Protein AF-A0AAD9JL03-F1 (afdb_monomer_lite)

Foldseek 3Di:
DPPPPPVVLVVVLVVLLVLCVVLCVDPLLVVLLVVQLVCVQPFAAPVVSPVRHPPVSVVSCVVSQQKDWDQDPVGIGIHGSDPSSSVSSVVVVD

Organism: NCBI:txid53620

Radius of gyration: 14.29 Å; chains: 1; bounding box: 26×41×39 Å

pLDDT: mean 83.69, std 12.13, range [42.59, 95.0]

Secondary structure (DSSP, 8-state):
---SHHHHHHHHHHHHHHHHHHHTTSHHHHHHHHHHHHTTTS-EEHHHHHTTS-HHHHHHHHHTTSEEEEEETTEEEEEES-HHHHHHHHHHH-

Sequence (94 aa):
MNVSFKKTSKELMNKEREKLMDVCKSASARKAIDVVESSSGQGIPLLKLISICSEKDMAALLKFDIIRIRRTSRGMTVVFESKLTENVIRKLAE

Structure (mmCIF, N/CA/C/O backbone):
data_AF-A0AAD9JL03-F1
#
_entry.id   AF-A0AAD9JL03-F1
#
loop_
_atom_site.group_PDB
_atom_site.id
_atom_site.type_symbol
_atom_site.label_atom_id
_atom_site.label_alt_id
_atom_site.label_comp_id
_atom_site.label_asym_id
_atom_site.label_entity_id
_atom_site.label_seq_id
_atom_site.pdbx_PDB_ins_code
_atom_site.Cartn_x
_atom_site.Cartn_y
_atom_site.Cartn_z
_atom_site.occupancy
_atom_site.B_iso_or_equiv
_atom_site.auth_seq_id
_atom_site.auth_comp_id
_atom_site.auth_asym_id
_atom_site.auth_atom_id
_atom_site.pdbx_PDB_model_num
ATOM 1 N N . MET A 1 1 ? -15.396 30.587 19.034 1.00 42.59 1 MET A N 1
ATOM 2 C CA . MET A 1 1 ? -15.769 29.162 18.879 1.00 42.59 1 MET A CA 1
ATOM 3 C C . MET A 1 1 ? -14.601 28.425 18.231 1.00 42.59 1 MET A C 1
ATOM 5 O O . MET A 1 1 ? -14.420 28.572 17.037 1.00 42.59 1 MET A O 1
ATOM 9 N N . ASN A 1 2 ? -13.750 27.726 18.995 1.00 46.84 2 ASN A N 1
ATOM 10 C CA . ASN A 1 2 ? -12.458 27.225 18.481 1.00 46.84 2 ASN A CA 1
ATOM 11 C C . ASN A 1 2 ? -12.167 25.751 18.832 1.00 46.84 2 ASN A C 1
ATOM 13 O O . ASN A 1 2 ? -11.021 25.362 19.034 1.00 46.84 2 ASN A O 1
ATOM 17 N N . VAL A 1 3 ? -13.208 24.915 18.933 1.00 45.00 3 VAL A N 1
ATOM 18 C CA . VAL A 1 3 ? -13.077 23.540 19.467 1.00 45.00 3 VAL A CA 1
ATOM 19 C C . VAL A 1 3 ? -13.299 22.440 18.411 1.00 45.00 3 VAL A C 1
ATOM 21 O O . VAL A 1 3 ? -13.023 21.275 18.672 1.00 45.00 3 VAL A O 1
ATOM 24 N N . SER A 1 4 ? -13.719 22.758 17.182 1.00 50.12 4 SER A N 1
ATOM 25 C CA . SER A 1 4 ? -14.290 21.722 16.301 1.00 50.12 4 SER A CA 1
ATOM 26 C C . SER A 1 4 ? -13.353 21.061 15.279 1.00 50.12 4 SER A C 1
ATOM 28 O O . SER A 1 4 ? -13.783 20.112 14.637 1.00 50.12 4 SER A O 1
ATOM 30 N N . PHE A 1 5 ? -12.097 21.493 15.107 1.00 50.00 5 PHE A N 1
ATOM 31 C CA . PHE A 1 5 ? -11.214 20.923 14.064 1.00 50.00 5 PHE A CA 1
ATOM 32 C C . PHE A 1 5 ? -10.276 19.807 14.560 1.00 50.00 5 PHE A C 1
ATOM 34 O O . PHE A 1 5 ? -9.944 18.887 13.812 1.00 50.00 5 PHE A O 1
ATOM 41 N N . LYS A 1 6 ? -9.849 19.846 15.832 1.00 49.75 6 LYS A N 1
ATOM 42 C CA . LYS A 1 6 ? -8.896 18.857 16.377 1.00 49.75 6 LYS A CA 1
ATOM 43 C C . LYS A 1 6 ? -9.519 17.475 16.614 1.00 49.75 6 LYS A C 1
ATOM 45 O O . LYS A 1 6 ? -8.822 16.476 16.449 1.00 49.75 6 LYS A O 1
ATOM 50 N N . LYS A 1 7 ? -10.810 17.401 16.972 1.00 52.66 7 LYS A N 1
ATOM 51 C CA . LYS A 1 7 ? -11.526 16.120 17.146 1.00 52.66 7 LYS A CA 1
ATOM 52 C C . LYS A 1 7 ? -11.642 15.359 15.824 1.00 52.66 7 LYS A C 1
ATOM 54 O O . LYS A 1 7 ? -11.271 14.192 15.764 1.00 52.66 7 LYS A O 1
ATOM 59 N N . THR A 1 8 ? -12.007 16.055 14.751 1.00 66.75 8 THR A N 1
ATOM 60 C CA . THR A 1 8 ? -12.211 15.473 13.418 1.00 66.75 8 THR A CA 1
ATOM 61 C C . THR A 1 8 ? -10.927 14.887 12.839 1.00 66.75 8 THR A C 1
ATOM 63 O O . THR A 1 8 ? -10.937 13.783 12.307 1.00 66.75 8 THR A O 1
ATOM 66 N N . SER A 1 9 ? -9.789 15.578 12.985 1.00 65.81 9 SER A N 1
ATOM 67 C CA . SER A 1 9 ? -8.506 15.070 12.474 1.00 65.81 9 SER A CA 1
ATOM 68 C C . SER A 1 9 ? -8.056 13.789 13.187 1.00 65.81 9 SER A C 1
ATOM 70 O O . SER A 1 9 ? -7.591 12.851 12.539 1.00 65.81 9 SER A O 1
ATOM 72 N N . LYS A 1 10 ? -8.233 13.717 14.513 1.00 75.38 10 LYS A N 1
ATOM 73 C CA . LYS A 1 10 ? -7.868 12.536 15.306 1.00 75.38 10 LYS A CA 1
ATOM 74 C C . LYS A 1 10 ? -8.781 11.344 15.002 1.00 75.38 10 LYS A C 1
ATOM 76 O O . LYS A 1 10 ? -8.299 10.223 14.884 1.00 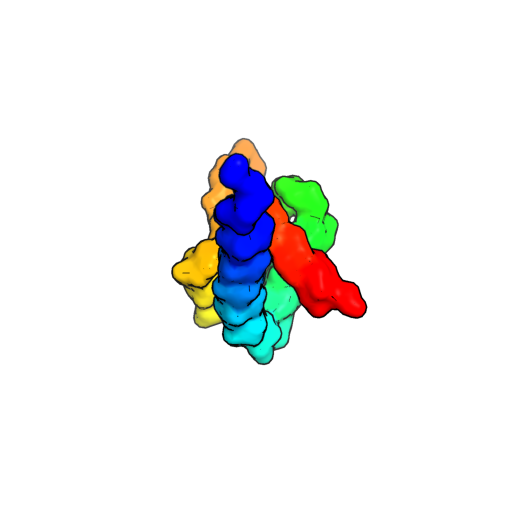75.38 10 LYS A O 1
ATOM 81 N N . GLU A 1 11 ? -10.076 11.587 14.825 1.00 79.12 11 GLU A N 1
ATOM 82 C CA . GLU A 1 11 ? -11.046 10.556 14.438 1.00 79.12 11 GLU A CA 1
ATOM 83 C C . GLU A 1 11 ? -10.765 9.989 13.040 1.00 79.12 11 GLU A C 1
ATOM 85 O O . GLU A 1 11 ? -10.813 8.775 12.853 1.00 79.12 11 GLU A O 1
ATOM 90 N N . LEU A 1 12 ? -10.404 10.843 12.075 1.00 76.06 12 LEU A N 1
ATOM 91 C CA . LEU A 1 12 ? -9.999 10.408 10.734 1.00 76.06 12 LEU A CA 1
ATOM 92 C C . LEU A 1 12 ? -8.727 9.551 10.771 1.00 76.06 12 LEU A C 1
ATOM 94 O O . LEU A 1 12 ? -8.682 8.508 10.124 1.00 76.06 12 LEU A O 1
ATOM 98 N N . MET A 1 13 ? -7.723 9.936 11.569 1.00 78.44 13 MET A N 1
ATOM 99 C CA . MET A 1 13 ? -6.517 9.117 11.758 1.00 78.44 13 MET A CA 1
ATOM 100 C C . MET A 1 13 ? -6.828 7.766 12.408 1.00 78.44 13 MET A C 1
ATOM 102 O O . MET A 1 13 ? -6.265 6.760 11.990 1.00 78.44 13 MET A O 1
ATOM 106 N N . ASN A 1 14 ? -7.717 7.720 13.405 1.00 81.81 14 ASN A N 1
ATOM 107 C CA . ASN A 1 14 ? -8.086 6.469 14.071 1.00 81.81 14 ASN A CA 1
ATOM 108 C C . ASN A 1 14 ? -8.819 5.510 13.125 1.00 81.81 14 ASN A C 1
ATOM 110 O O . ASN A 1 14 ? -8.469 4.335 13.076 1.00 81.81 14 ASN A O 1
ATOM 114 N N . LYS A 1 15 ? -9.773 6.008 12.328 1.00 80.56 15 LYS A N 1
ATOM 115 C CA . LYS A 1 15 ? -10.465 5.187 11.321 1.00 80.56 15 LYS A CA 1
ATOM 116 C C . LYS A 1 15 ? -9.502 4.630 10.277 1.00 80.56 15 LYS A C 1
ATOM 118 O O . LYS A 1 15 ? -9.585 3.459 9.923 1.00 80.56 15 LYS A O 1
ATOM 123 N N . GLU A 1 16 ? -8.582 5.458 9.791 1.00 79.88 16 GLU A N 1
ATOM 124 C CA . GLU A 1 16 ? -7.577 5.019 8.820 1.00 79.88 16 GLU A CA 1
ATOM 125 C C . GLU A 1 16 ? -6.616 3.989 9.431 1.00 79.88 16 GLU A C 1
ATOM 127 O O . GLU A 1 16 ? -6.274 2.991 8.800 1.00 79.88 16 GLU A O 1
ATOM 132 N N . ARG A 1 17 ? -6.247 4.180 10.703 1.00 81.81 17 ARG A N 1
ATOM 133 C CA . ARG A 1 17 ? -5.436 3.231 11.467 1.00 81.81 17 ARG A CA 1
ATOM 134 C C . ARG A 1 17 ? -6.126 1.880 11.619 1.00 81.81 17 ARG A C 1
ATOM 136 O O . ARG A 1 17 ? -5.472 0.865 11.429 1.00 81.81 17 ARG A O 1
ATOM 143 N N . GLU A 1 18 ? -7.414 1.844 11.948 1.00 82.62 18 GLU A N 1
ATOM 144 C CA . GLU A 1 18 ? -8.165 0.588 12.089 1.00 82.62 18 GLU A CA 1
ATOM 145 C C . GLU A 1 18 ? -8.196 -0.212 10.782 1.00 82.62 18 GLU A C 1
ATOM 147 O O . GLU A 1 18 ? -7.918 -1.412 10.798 1.00 82.62 18 GLU A O 1
ATOM 152 N N . LYS A 1 19 ? -8.428 0.451 9.640 1.00 79.94 19 LYS A N 1
ATOM 153 C CA . LYS A 1 19 ? -8.342 -0.193 8.316 1.00 79.94 19 LYS A CA 1
ATOM 154 C C . LYS A 1 19 ? -6.950 -0.769 8.059 1.00 79.94 19 LYS A C 1
ATOM 156 O O . LYS A 1 19 ? -6.814 -1.918 7.645 1.00 79.94 19 LYS A O 1
ATOM 161 N N . LEU A 1 20 ? -5.912 0.030 8.317 1.00 81.06 20 LEU A N 1
ATOM 162 C CA . LEU A 1 20 ? -4.523 -0.373 8.109 1.00 81.06 20 LEU A CA 1
ATOM 163 C C . LEU A 1 20 ? -4.131 -1.540 9.011 1.00 81.06 20 LEU A C 1
ATOM 165 O O . LEU A 1 20 ? -3.437 -2.439 8.551 1.00 81.06 20 LEU A O 1
ATOM 169 N N . MET A 1 21 ? -4.596 -1.563 10.260 1.00 80.69 21 MET A N 1
ATOM 170 C CA . MET A 1 21 ? -4.334 -2.657 11.196 1.00 80.69 21 MET A CA 1
ATOM 171 C C . MET A 1 21 ? -4.910 -3.980 10.699 1.00 80.69 21 MET A C 1
ATOM 173 O O . MET A 1 21 ? -4.266 -5.010 10.865 1.00 80.69 21 MET A O 1
ATOM 177 N N . ASP A 1 22 ? -6.094 -3.970 10.085 1.00 79.88 22 ASP A N 1
ATOM 178 C CA . ASP A 1 22 ? -6.709 -5.195 9.575 1.00 79.88 22 ASP A CA 1
ATOM 179 C C . ASP A 1 22 ? -5.973 -5.732 8.338 1.00 79.88 22 ASP A C 1
ATOM 181 O O . ASP A 1 22 ? -5.672 -6.922 8.261 1.00 79.88 22 ASP A O 1
ATOM 185 N N . VAL A 1 23 ? -5.575 -4.842 7.423 1.00 77.44 23 VAL A N 1
ATOM 186 C CA . VAL A 1 23 ? -4.825 -5.213 6.212 1.00 77.44 23 VAL A CA 1
ATOM 187 C C . VAL A 1 23 ? -3.372 -5.604 6.524 1.00 77.44 23 VAL A C 1
ATOM 189 O O . VAL A 1 23 ? -2.850 -6.553 5.942 1.00 77.44 23 VAL 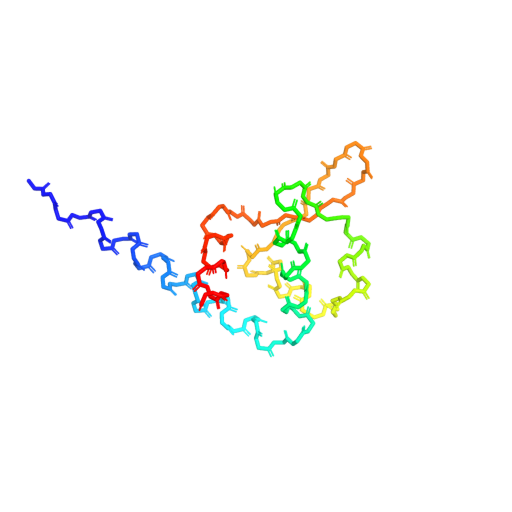A O 1
ATOM 192 N N . CYS A 1 24 ? -2.722 -4.948 7.491 1.00 78.56 24 CYS A N 1
ATOM 193 C CA . CYS A 1 24 ? -1.343 -5.253 7.899 1.00 78.56 24 CYS A CA 1
ATOM 194 C C . CYS A 1 24 ? -1.186 -6.585 8.651 1.00 78.56 24 CYS A C 1
ATOM 196 O O . CYS A 1 24 ? -0.052 -6.996 8.888 1.00 78.56 24 CYS A O 1
ATOM 198 N N . LYS A 1 25 ? -2.274 -7.285 9.014 1.00 82.12 25 LYS A N 1
ATOM 199 C CA . LYS A 1 25 ? -2.186 -8.642 9.597 1.00 82.12 25 LYS A CA 1
ATOM 200 C C . LYS A 1 25 ? -1.521 -9.637 8.645 1.00 82.12 25 LYS A C 1
ATOM 202 O O . LYS A 1 25 ? -0.938 -10.622 9.091 1.00 82.12 25 LYS A O 1
ATOM 207 N N . SER A 1 26 ? -1.616 -9.390 7.341 1.00 86.19 26 SER A N 1
ATOM 208 C CA . SER A 1 26 ? -0.965 -10.203 6.322 1.00 86.19 26 SER A CA 1
ATOM 209 C C . SER A 1 26 ? 0.493 -9.781 6.128 1.00 86.19 26 SER A C 1
ATOM 211 O O . SER A 1 26 ? 0.792 -8.625 5.821 1.00 86.19 26 SER A O 1
ATOM 213 N N . ALA A 1 27 ? 1.418 -10.738 6.251 1.00 86.25 27 ALA A N 1
ATOM 214 C CA . ALA A 1 27 ? 2.850 -10.492 6.071 1.00 86.25 27 ALA A CA 1
ATOM 215 C C . ALA A 1 27 ? 3.195 -10.010 4.649 1.00 86.25 27 ALA A C 1
ATOM 217 O O . ALA A 1 27 ? 4.101 -9.195 4.474 1.00 86.25 27 ALA A O 1
ATOM 218 N N . SER A 1 28 ? 2.477 -10.482 3.627 1.00 88.50 28 SER A N 1
ATOM 219 C CA . SER A 1 28 ? 2.633 -10.026 2.239 1.00 88.50 28 SER A CA 1
ATOM 220 C C . SER A 1 28 ? 2.094 -8.613 2.035 1.00 88.50 28 SER A C 1
ATOM 222 O O . SER A 1 28 ? 2.758 -7.806 1.384 1.00 88.50 28 SER A O 1
ATOM 224 N N . ALA A 1 29 ? 0.950 -8.276 2.640 1.00 88.12 29 ALA A N 1
ATOM 225 C CA . ALA A 1 29 ? 0.423 -6.911 2.606 1.00 88.12 29 ALA A CA 1
ATOM 226 C C . ALA A 1 29 ? 1.382 -5.925 3.289 1.00 88.12 29 ALA A C 1
ATOM 228 O O . ALA A 1 29 ? 1.647 -4.847 2.756 1.00 88.12 29 ALA A O 1
ATOM 229 N N . ARG A 1 30 ? 1.963 -6.318 4.432 1.00 89.00 30 ARG A N 1
ATOM 230 C CA . ARG A 1 30 ? 2.946 -5.492 5.138 1.00 89.00 30 ARG A CA 1
ATOM 231 C C . ARG A 1 30 ? 4.200 -5.253 4.300 1.00 89.00 30 ARG A C 1
ATOM 233 O O . ARG A 1 30 ? 4.586 -4.104 4.120 1.00 89.00 30 ARG A O 1
ATOM 240 N N . LYS A 1 31 ? 4.763 -6.303 3.692 1.00 90.12 31 LYS A N 1
ATOM 241 C CA . LYS A 1 31 ? 5.905 -6.172 2.769 1.00 90.12 31 LYS A CA 1
ATOM 242 C C . LYS A 1 31 ? 5.605 -5.233 1.602 1.00 90.12 31 LYS A C 1
ATOM 244 O O . LYS A 1 31 ? 6.460 -4.437 1.222 1.00 90.12 31 LYS A O 1
ATOM 249 N N . ALA A 1 32 ? 4.406 -5.318 1.026 1.00 90.62 32 ALA A N 1
ATOM 250 C CA . ALA A 1 32 ? 3.992 -4.418 -0.044 1.00 90.62 32 ALA A CA 1
ATOM 251 C C . ALA A 1 32 ? 3.964 -2.956 0.432 1.00 90.62 32 ALA A C 1
ATOM 253 O O . ALA A 1 32 ? 4.494 -2.083 -0.255 1.00 90.62 32 ALA A O 1
ATOM 254 N N . ILE A 1 33 ? 3.412 -2.701 1.621 1.00 90.25 33 ILE A N 1
ATOM 255 C CA . ILE A 1 33 ? 3.391 -1.373 2.241 1.00 90.25 33 ILE A CA 1
ATOM 256 C C . ILE A 1 33 ? 4.811 -0.848 2.483 1.00 90.25 33 ILE A C 1
ATOM 258 O O . ILE A 1 33 ? 5.106 0.262 2.049 1.00 90.25 33 ILE A O 1
ATOM 262 N N . ASP A 1 34 ? 5.697 -1.645 3.083 1.00 89.94 34 ASP A N 1
ATOM 263 C CA . ASP A 1 34 ? 7.074 -1.232 3.394 1.00 89.94 34 ASP A CA 1
ATOM 264 C C . ASP A 1 34 ? 7.855 -0.867 2.113 1.00 89.94 34 ASP A C 1
ATOM 266 O O . ASP A 1 34 ? 8.626 0.098 2.068 1.00 89.94 34 ASP A O 1
ATOM 270 N N . VAL A 1 35 ? 7.628 -1.609 1.023 1.00 91.00 35 VAL A N 1
ATOM 271 C CA . VAL A 1 35 ? 8.244 -1.324 -0.282 1.00 91.00 35 VAL A CA 1
ATOM 272 C C . VAL A 1 35 ? 7.697 -0.034 -0.894 1.00 91.00 35 VAL A C 1
ATOM 274 O O . VAL A 1 35 ? 8.469 0.740 -1.466 1.00 91.00 35 VAL A O 1
ATOM 277 N N . VAL A 1 36 ? 6.393 0.229 -0.773 1.00 90.31 36 VAL A N 1
ATOM 278 C CA . VAL A 1 36 ? 5.792 1.494 -1.228 1.00 90.31 36 VAL A CA 1
ATOM 279 C C . VAL A 1 36 ? 6.289 2.667 -0.381 1.00 90.31 36 VAL A C 1
ATOM 281 O O . VAL A 1 36 ? 6.651 3.699 -0.945 1.00 90.31 36 VAL A O 1
ATOM 284 N N . GLU A 1 37 ? 6.396 2.506 0.936 1.00 89.56 37 GLU A N 1
ATOM 285 C CA . GLU A 1 37 ? 6.923 3.517 1.860 1.00 89.56 37 GLU A CA 1
ATOM 286 C C . GLU A 1 37 ? 8.375 3.889 1.540 1.00 89.56 37 GLU A C 1
ATOM 288 O O . GLU A 1 37 ? 8.703 5.069 1.392 1.00 89.56 37 GLU A O 1
ATOM 293 N N . SER A 1 38 ? 9.219 2.884 1.294 1.00 87.31 38 SER A N 1
ATOM 294 C CA . SER A 1 38 ? 10.626 3.072 0.915 1.00 87.31 38 SER A CA 1
ATOM 295 C C . SER A 1 38 ? 10.806 3.866 -0.388 1.00 87.31 38 SER A C 1
ATOM 297 O O . SER A 1 38 ? 11.871 4.431 -0.635 1.00 87.31 38 SER A O 1
ATOM 299 N N . SER A 1 39 ? 9.772 3.950 -1.234 1.00 83.50 39 SER A N 1
ATOM 300 C CA . SER A 1 39 ? 9.825 4.682 -2.508 1.00 83.50 39 SER A CA 1
ATO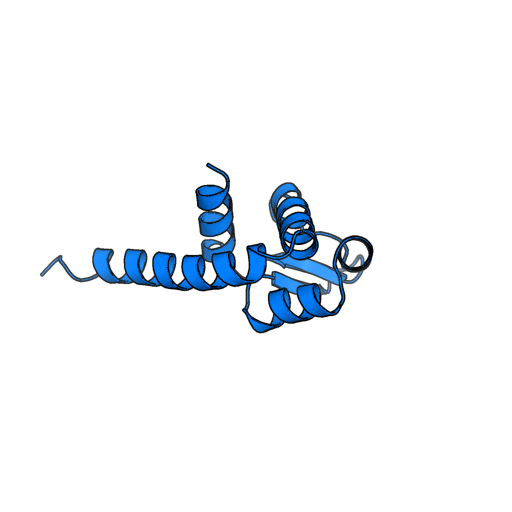M 301 C C . SER A 1 39 ? 9.692 6.203 -2.381 1.00 83.50 39 SER A C 1
ATOM 303 O O . SER A 1 39 ? 9.723 6.897 -3.398 1.00 83.50 39 SER A O 1
ATOM 305 N N . SER A 1 40 ? 9.541 6.743 -1.163 1.00 74.88 40 SER A N 1
ATOM 306 C CA . SER A 1 40 ? 9.485 8.193 -0.895 1.00 74.88 40 SER A CA 1
ATOM 307 C C . SER A 1 40 ? 8.487 8.955 -1.788 1.00 74.88 40 SER A C 1
ATOM 309 O O . SER A 1 40 ? 8.744 10.077 -2.222 1.00 74.88 40 SER A O 1
ATOM 311 N N . GLY A 1 41 ? 7.356 8.328 -2.126 1.00 74.00 41 GLY A N 1
ATOM 312 C CA . GLY A 1 41 ? 6.308 8.927 -2.960 1.00 74.00 41 GLY A CA 1
ATOM 313 C C . GLY A 1 41 ? 6.580 8.938 -4.472 1.00 74.00 41 GLY A C 1
ATOM 314 O O . GLY A 1 41 ? 5.705 9.357 -5.230 1.00 74.00 41 GLY A O 1
ATOM 315 N N . GLN A 1 42 ? 7.732 8.439 -4.938 1.00 79.94 42 GLN A N 1
ATOM 316 C CA . GLN A 1 42 ? 8.011 8.268 -6.375 1.00 79.94 42 GLN A CA 1
ATOM 317 C C . GLN A 1 42 ? 7.161 7.152 -7.003 1.00 79.94 42 GLN A C 1
ATOM 319 O O . GLN A 1 42 ? 6.918 7.145 -8.212 1.00 79.94 42 GLN A O 1
ATOM 324 N N . GLY A 1 43 ? 6.663 6.243 -6.164 1.00 84.56 43 GLY A N 1
ATOM 325 C CA . GLY A 1 43 ? 5.858 5.102 -6.559 1.00 84.56 43 GLY A CA 1
ATOM 326 C C . GLY A 1 43 ? 6.695 3.912 -7.011 1.00 84.56 43 GLY A C 1
ATOM 327 O O . GLY A 1 43 ? 7.815 4.038 -7.501 1.00 84.56 43 GLY A O 1
ATOM 328 N N . ILE A 1 44 ? 6.130 2.723 -6.835 1.00 92.62 44 ILE A N 1
ATOM 329 C CA . ILE A 1 44 ? 6.771 1.441 -7.141 1.00 92.62 44 ILE A CA 1
ATOM 330 C C . ILE A 1 44 ? 6.159 0.858 -8.416 1.00 92.62 44 ILE A C 1
ATOM 332 O O . ILE A 1 44 ? 4.939 0.895 -8.554 1.00 92.62 44 ILE A O 1
ATOM 336 N N . PRO A 1 45 ? 6.936 0.284 -9.352 1.00 93.88 45 PRO A N 1
ATOM 337 C CA . PRO A 1 45 ? 6.364 -0.413 -10.502 1.00 93.88 45 PRO A CA 1
ATOM 338 C C . PRO A 1 45 ? 5.361 -1.492 -10.075 1.00 93.88 45 PRO A C 1
ATOM 340 O O . PRO A 1 45 ? 5.674 -2.322 -9.223 1.00 93.88 45 PRO A O 1
ATOM 343 N N . LEU A 1 46 ? 4.181 -1.520 -10.701 1.00 92.88 46 LEU A N 1
ATOM 344 C CA . LEU A 1 46 ? 3.110 -2.464 -10.359 1.00 92.88 46 LEU A CA 1
ATOM 345 C C . LEU A 1 46 ? 3.594 -3.922 -10.376 1.00 92.88 46 LEU A C 1
ATOM 347 O O . LEU A 1 46 ? 3.319 -4.673 -9.446 1.00 92.88 46 LEU A O 1
ATOM 351 N N . LEU A 1 47 ? 4.385 -4.295 -11.386 1.00 91.88 47 LEU A N 1
ATOM 352 C CA . LEU A 1 47 ? 4.957 -5.641 -11.511 1.00 91.88 47 LEU A CA 1
ATOM 353 C C . LEU A 1 47 ? 5.838 -6.024 -10.315 1.00 91.88 47 LEU A C 1
ATOM 355 O O . LEU A 1 47 ? 5.780 -7.157 -9.844 1.00 91.88 47 LEU A O 1
ATOM 359 N N . LYS A 1 48 ? 6.615 -5.071 -9.784 1.00 91.00 48 LYS A N 1
ATOM 360 C CA . LYS A 1 48 ? 7.447 -5.303 -8.599 1.00 91.00 48 LYS A CA 1
ATOM 361 C C . LYS A 1 48 ? 6.574 -5.578 -7.378 1.00 91.00 48 LYS A C 1
ATOM 363 O O . LYS A 1 48 ? 6.883 -6.481 -6.610 1.00 91.00 48 LYS A O 1
ATOM 368 N N . LEU A 1 49 ? 5.472 -4.846 -7.222 1.00 90.50 49 LEU A N 1
ATOM 369 C CA . LEU A 1 49 ? 4.575 -5.028 -6.084 1.00 90.50 49 LEU A CA 1
ATOM 370 C C . LEU A 1 49 ? 3.796 -6.352 -6.153 1.00 90.50 49 LEU A C 1
ATOM 372 O O . LEU A 1 49 ? 3.703 -7.049 -5.149 1.00 90.50 49 LEU A O 1
ATOM 376 N N . ILE A 1 50 ? 3.311 -6.739 -7.337 1.00 90.62 50 ILE A N 1
ATOM 377 C CA . ILE A 1 50 ? 2.623 -8.026 -7.554 1.00 90.62 50 ILE A CA 1
ATOM 378 C C . ILE A 1 50 ? 3.561 -9.211 -7.275 1.00 90.62 50 ILE A C 1
ATOM 380 O O . ILE A 1 50 ? 3.120 -10.234 -6.771 1.00 90.62 50 ILE A O 1
ATOM 384 N N . SER A 1 51 ? 4.867 -9.078 -7.537 1.00 91.56 51 SER A N 1
ATOM 385 C CA . SER A 1 51 ? 5.827 -10.165 -7.282 1.00 91.56 51 SER A CA 1
ATOM 386 C C . SER A 1 51 ? 6.051 -10.491 -5.796 1.00 91.56 51 SER A C 1
ATOM 388 O O . SER A 1 51 ? 6.543 -11.570 -5.47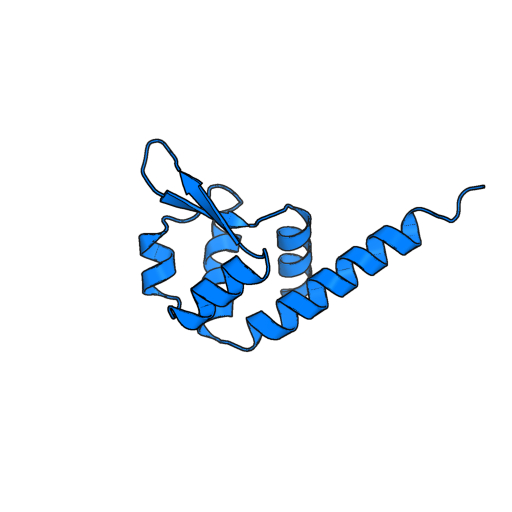7 1.00 91.56 51 SER A O 1
ATOM 390 N N . ILE A 1 52 ? 5.698 -9.576 -4.886 1.00 89.62 52 ILE A N 1
ATOM 391 C CA . ILE A 1 52 ? 5.929 -9.714 -3.436 1.00 89.62 52 ILE A CA 1
ATOM 392 C C . ILE A 1 52 ? 4.637 -9.745 -2.607 1.00 89.62 52 ILE A C 1
ATOM 394 O O . ILE A 1 52 ? 4.691 -9.962 -1.396 1.00 89.62 52 ILE A O 1
ATOM 398 N N . CYS A 1 53 ? 3.491 -9.505 -3.244 1.00 91.31 53 CYS A N 1
ATOM 399 C CA . CYS A 1 53 ? 2.183 -9.394 -2.615 1.00 91.31 53 CYS A CA 1
ATOM 400 C C . CYS A 1 53 ? 1.238 -10.433 -3.218 1.00 91.31 53 CYS A C 1
ATOM 402 O O . CYS A 1 53 ? 1.204 -10.601 -4.435 1.00 91.31 53 CYS A O 1
ATOM 404 N N . SER A 1 54 ? 0.454 -11.124 -2.388 1.00 91.69 54 SER A N 1
ATOM 405 C CA . SER A 1 54 ? -0.554 -12.044 -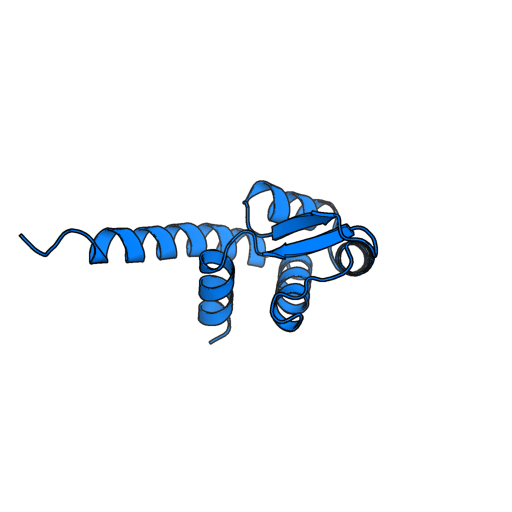2.914 1.00 91.69 54 SER A CA 1
ATOM 406 C C . SER A 1 54 ? -1.668 -11.266 -3.624 1.00 91.69 54 SER A C 1
ATOM 408 O O . SER A 1 54 ? -1.952 -10.118 -3.281 1.00 91.69 54 SER A O 1
ATOM 410 N N . GLU A 1 55 ? -2.347 -11.892 -4.586 1.00 90.88 55 GLU A N 1
ATOM 411 C CA . GLU A 1 55 ? -3.476 -11.263 -5.287 1.00 90.88 55 GLU A CA 1
ATOM 412 C C . GLU A 1 55 ? -4.580 -10.814 -4.313 1.00 90.88 55 GLU A C 1
ATOM 414 O O . GLU A 1 55 ? -5.120 -9.716 -4.445 1.00 90.88 55 GLU A O 1
ATOM 419 N N . LYS A 1 56 ? -4.859 -11.624 -3.281 1.00 90.88 56 LYS A N 1
ATOM 420 C CA . LYS A 1 56 ? -5.846 -11.307 -2.237 1.00 90.88 56 LYS A CA 1
ATOM 421 C C . LYS A 1 56 ? -5.456 -10.064 -1.438 1.00 90.88 56 LYS A C 1
ATOM 423 O O . LYS A 1 56 ? -6.301 -9.205 -1.200 1.00 90.88 56 LYS A O 1
ATOM 428 N N . ASP A 1 57 ? -4.189 -9.957 -1.049 1.00 91.25 57 ASP A N 1
ATOM 429 C CA . ASP A 1 57 ? -3.688 -8.805 -0.294 1.00 91.25 57 ASP A CA 1
ATOM 430 C C . ASP A 1 57 ? -3.634 -7.548 -1.159 1.00 91.25 57 ASP A C 1
ATOM 432 O O . ASP A 1 57 ? -4.017 -6.471 -0.712 1.00 91.25 57 ASP A O 1
ATOM 436 N N . MET A 1 58 ? -3.217 -7.682 -2.418 1.00 91.12 58 MET A N 1
ATOM 437 C CA . MET A 1 58 ? -3.212 -6.584 -3.378 1.00 91.12 58 MET A CA 1
ATOM 438 C C . MET A 1 58 ? -4.629 -6.046 -3.604 1.00 91.12 58 MET A C 1
ATOM 440 O O . MET A 1 58 ? -4.848 -4.834 -3.581 1.00 91.12 58 MET A O 1
ATOM 444 N N . ALA A 1 59 ? -5.610 -6.940 -3.754 1.00 91.25 59 ALA A N 1
ATOM 445 C CA . ALA A 1 59 ? -7.014 -6.569 -3.857 1.00 91.25 59 ALA A CA 1
ATOM 446 C C . ALA A 1 59 ? -7.520 -5.880 -2.581 1.00 91.25 59 ALA A C 1
ATOM 448 O O . ALA A 1 59 ? -8.248 -4.896 -2.679 1.00 91.25 59 ALA A O 1
ATOM 449 N N . ALA A 1 60 ? -7.118 -6.343 -1.392 1.00 91.12 60 ALA A N 1
ATOM 450 C CA . ALA A 1 60 ? -7.463 -5.688 -0.132 1.00 91.12 60 ALA A CA 1
ATOM 451 C C . ALA A 1 60 ? -6.864 -4.274 -0.043 1.00 91.12 60 ALA A C 1
ATOM 453 O O . ALA A 1 60 ? -7.584 -3.326 0.260 1.00 91.12 60 ALA A O 1
ATOM 454 N N . LEU A 1 61 ? -5.581 -4.111 -0.374 1.00 91.62 61 LEU A N 1
ATOM 455 C CA . LEU A 1 61 ? -4.896 -2.815 -0.363 1.00 91.62 61 LEU A CA 1
ATOM 456 C C . LEU A 1 61 ? -5.567 -1.791 -1.293 1.00 91.62 61 LEU A C 1
ATOM 458 O O . LEU A 1 61 ? -5.665 -0.618 -0.936 1.00 91.62 61 LEU A O 1
ATOM 462 N N . LEU A 1 62 ? -6.052 -2.233 -2.458 1.00 91.81 62 LEU A N 1
ATOM 463 C CA . LEU A 1 62 ? -6.820 -1.395 -3.385 1.00 91.81 62 LEU A CA 1
ATOM 464 C C . LEU A 1 62 ? -8.238 -1.121 -2.870 1.00 91.81 62 LEU A C 1
ATOM 466 O O . LEU A 1 62 ? -8.693 0.014 -2.893 1.00 91.81 62 LEU A O 1
ATOM 470 N N . LYS A 1 63 ? -8.939 -2.152 -2.385 1.00 90.69 63 LYS A N 1
ATOM 471 C CA . LYS A 1 63 ? -10.328 -2.055 -1.911 1.00 90.69 63 LYS A CA 1
ATOM 472 C C . LYS A 1 63 ? -10.481 -1.143 -0.693 1.00 90.69 63 LYS A C 1
ATOM 474 O O . LYS A 1 63 ? -11.528 -0.527 -0.530 1.00 90.69 63 LYS A O 1
ATOM 479 N N . PHE A 1 64 ? -9.478 -1.107 0.180 1.00 89.25 64 PHE A N 1
ATOM 480 C CA . PHE A 1 64 ? -9.484 -0.282 1.389 1.00 89.25 64 PHE A CA 1
ATOM 481 C C . PHE A 1 64 ? -8.847 1.098 1.190 1.00 89.25 64 PHE A C 1
ATOM 483 O O . PHE A 1 64 ? -8.597 1.781 2.182 1.00 89.25 64 PHE A O 1
ATOM 490 N N . ASP A 1 65 ? -8.603 1.507 -0.060 1.00 90.12 65 ASP A N 1
ATOM 491 C CA . ASP A 1 65 ? -8.029 2.809 -0.414 1.00 90.12 65 ASP A CA 1
ATOM 492 C C . ASP A 1 65 ? -6.671 3.076 0.262 1.00 90.12 65 ASP A C 1
ATOM 494 O O . ASP A 1 65 ? -6.350 4.200 0.639 1.00 90.12 65 ASP A O 1
ATOM 498 N N . ILE A 1 66 ? -5.849 2.035 0.443 1.00 90.81 66 ILE A N 1
ATOM 499 C CA . ILE A 1 66 ? -4.510 2.185 1.034 1.00 90.81 66 ILE A CA 1
ATOM 500 C C . ILE A 1 66 ? -3.515 2.605 -0.049 1.00 90.81 66 ILE A C 1
ATOM 502 O O . ILE A 1 66 ? -2.710 3.526 0.126 1.00 90.81 66 ILE A O 1
ATOM 506 N N . ILE A 1 67 ? -3.581 1.923 -1.190 1.00 92.88 67 ILE A N 1
ATOM 507 C CA . ILE A 1 67 ? -2.754 2.188 -2.363 1.00 92.88 67 ILE A CA 1
ATOM 508 C C . ILE A 1 67 ? -3.635 2.467 -3.571 1.00 92.88 67 ILE A C 1
ATOM 510 O O . ILE A 1 67 ? -4.765 1.996 -3.662 1.00 92.88 67 ILE A O 1
ATOM 514 N N . ARG A 1 68 ? -3.051 3.128 -4.565 1.00 93.88 68 ARG A N 1
ATOM 515 C CA . ARG A 1 68 ? -3.625 3.245 -5.904 1.00 93.88 68 ARG A CA 1
ATOM 516 C C . ARG A 1 68 ? -2.596 3.030 -6.985 1.00 93.88 68 ARG A C 1
ATOM 518 O O . ARG A 1 68 ? -1.400 3.266 -6.802 1.00 93.88 68 ARG A O 1
ATOM 525 N N . ILE A 1 69 ? -3.105 2.665 -8.152 1.00 94.62 69 ILE A N 1
ATOM 526 C CA . ILE A 1 69 ? -2.324 2.499 -9.369 1.00 94.62 69 ILE A CA 1
ATOM 527 C C . ILE A 1 69 ? -2.420 3.789 -10.185 1.00 94.62 69 ILE A C 1
ATOM 529 O O . ILE A 1 69 ? -3.505 4.309 -10.438 1.00 94.62 69 ILE A O 1
ATOM 533 N N . ARG A 1 70 ? -1.274 4.310 -10.615 1.00 92.94 70 ARG A N 1
ATOM 534 C CA . ARG A 1 70 ? -1.154 5.458 -11.512 1.00 92.94 70 ARG A CA 1
ATOM 535 C C . ARG A 1 70 ? -0.471 5.036 -12.801 1.00 92.94 70 ARG A C 1
ATOM 537 O O . ARG A 1 70 ? 0.498 4.280 -12.795 1.00 92.94 70 ARG A O 1
ATOM 544 N N . ARG A 1 71 ? -0.954 5.564 -13.923 1.00 93.94 71 ARG A N 1
ATOM 545 C CA . ARG A 1 71 ? -0.264 5.437 -15.207 1.00 93.94 71 ARG A CA 1
ATOM 546 C C . ARG A 1 71 ? 0.764 6.557 -15.335 1.00 93.94 71 ARG A C 1
ATOM 548 O O . ARG A 1 71 ? 0.453 7.722 -15.119 1.00 93.94 71 ARG A O 1
ATOM 555 N N . THR A 1 72 ? 1.981 6.189 -15.696 1.00 88.44 72 THR A N 1
ATOM 556 C CA . THR A 1 72 ? 3.111 7.088 -15.951 1.00 88.44 72 THR A CA 1
ATOM 557 C C . THR A 1 72 ? 3.646 6.845 -17.361 1.00 88.44 72 THR A C 1
ATOM 559 O O . THR A 1 72 ? 3.280 5.862 -18.011 1.00 88.44 72 THR A O 1
ATOM 562 N N . SER A 1 73 ? 4.563 7.696 -17.828 1.00 89.56 73 SER A N 1
ATOM 563 C CA . SER A 1 73 ? 5.275 7.482 -19.097 1.00 89.56 73 SER A CA 1
ATOM 564 C C . SER A 1 73 ? 6.110 6.195 -19.117 1.00 89.56 73 SER A C 1
ATOM 566 O O . SER A 1 73 ? 6.421 5.689 -20.189 1.00 89.56 73 SER A O 1
ATOM 568 N N . ARG A 1 74 ? 6.444 5.639 -17.944 1.00 85.50 74 ARG A N 1
ATOM 569 C CA . ARG A 1 74 ? 7.233 4.407 -17.776 1.00 85.50 74 ARG A CA 1
ATOM 570 C C . ARG A 1 74 ? 6.378 3.168 -17.466 1.00 85.50 74 ARG A C 1
ATOM 572 O O . ARG A 1 74 ? 6.930 2.121 -17.148 1.00 85.50 74 ARG A O 1
ATOM 579 N N . GLY A 1 75 ? 5.047 3.277 -17.534 1.00 91.88 75 GLY A N 1
ATOM 580 C CA . GLY A 1 75 ? 4.112 2.183 -17.245 1.00 91.88 75 GLY A CA 1
ATOM 581 C C . GLY A 1 75 ? 3.244 2.438 -16.011 1.00 91.88 75 GLY A C 1
ATOM 582 O O . GLY A 1 75 ? 2.928 3.583 -15.690 1.00 91.88 75 GLY A O 1
ATOM 583 N N . MET A 1 76 ? 2.821 1.371 -15.330 1.00 95.00 76 MET A N 1
ATOM 584 C CA . MET A 1 76 ? 1.973 1.454 -14.134 1.00 95.00 76 MET A CA 1
ATOM 585 C C . MET A 1 76 ? 2.813 1.487 -12.856 1.00 95.00 76 MET A C 1
ATOM 587 O O . MET A 1 76 ? 3.641 0.602 -12.629 1.00 95.00 76 MET A O 1
ATOM 591 N N . THR A 1 77 ? 2.573 2.484 -12.009 1.00 94.94 77 THR A N 1
ATOM 592 C CA . THR A 1 77 ? 3.198 2.622 -10.690 1.00 94.94 77 THR A CA 1
ATOM 593 C C . THR A 1 77 ? 2.150 2.605 -9.588 1.00 94.94 77 THR A C 1
ATOM 595 O O . THR A 1 77 ? 0.991 2.945 -9.805 1.00 94.94 77 THR A O 1
ATOM 598 N N . VAL A 1 78 ? 2.556 2.194 -8.396 1.00 94.56 78 VAL A N 1
ATOM 599 C CA . VAL A 1 78 ? 1.729 2.119 -7.199 1.00 94.56 78 VAL A CA 1
ATOM 600 C C . VAL A 1 78 ? 2.234 3.139 -6.194 1.00 94.56 78 VAL A C 1
ATOM 602 O O . VAL A 1 78 ? 3.434 3.218 -5.938 1.00 94.56 78 VAL A O 1
ATOM 605 N N . VAL A 1 79 ? 1.315 3.914 -5.631 1.00 94.06 79 VAL A N 1
ATOM 606 C CA . VAL A 1 79 ? 1.572 4.920 -4.592 1.00 94.06 79 VAL A CA 1
ATOM 607 C C . VAL A 1 79 ? 0.522 4.792 -3.494 1.00 94.06 79 VAL A C 1
ATOM 609 O O . VAL A 1 79 ? -0.530 4.196 -3.726 1.00 94.06 79 VAL A O 1
ATOM 612 N N . PHE A 1 80 ? 0.756 5.400 -2.332 1.00 93.00 80 PHE A N 1
ATOM 613 C CA . PHE A 1 80 ? -0.307 5.572 -1.343 1.00 93.00 80 PHE A CA 1
ATOM 614 C C . PHE A 1 80 ? -1.454 6.421 -1.899 1.00 93.00 80 PHE A C 1
ATOM 616 O O . PHE A 1 80 ? -1.247 7.341 -2.708 1.00 93.00 80 PHE A O 1
ATOM 623 N N . GLU A 1 81 ? -2.671 6.117 -1.454 1.00 91.88 81 GLU A N 1
ATOM 624 C CA . GLU A 1 81 ? -3.858 6.867 -1.866 1.00 91.88 81 GLU A CA 1
ATOM 625 C C . GLU A 1 81 ? -3.757 8.333 -1.439 1.00 91.88 81 GLU A C 1
ATOM 627 O O . GLU A 1 81 ? -3.986 9.262 -2.225 1.00 91.88 81 GLU A O 1
ATOM 632 N N . SER A 1 82 ? -3.306 8.559 -0.208 1.00 90.56 82 SER A N 1
ATOM 633 C CA . SER A 1 82 ? -3.208 9.890 0.365 1.00 90.56 82 SER A CA 1
ATOM 634 C C . SER A 1 82 ? -1.971 10.060 1.247 1.00 90.56 82 SER A C 1
ATOM 636 O O . SER A 1 82 ? -1.419 9.101 1.786 1.00 90.56 82 SER A O 1
ATOM 638 N N . LYS A 1 83 ? -1.581 11.324 1.462 1.00 87.56 83 LYS A N 1
A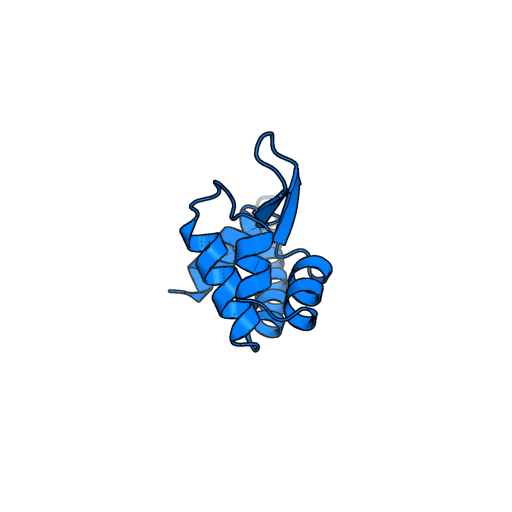TOM 639 C CA . LYS A 1 83 ? -0.574 11.680 2.476 1.00 87.56 83 LYS A CA 1
ATOM 640 C C . LYS A 1 83 ? -1.025 11.305 3.890 1.00 87.56 83 LYS A C 1
ATOM 642 O O . LYS A 1 83 ? -0.187 11.112 4.761 1.00 87.56 83 LYS A O 1
ATOM 647 N N . LEU A 1 84 ? -2.336 11.234 4.142 1.00 87.25 84 LEU A N 1
ATOM 648 C CA . LEU A 1 84 ? -2.858 10.803 5.438 1.00 87.25 84 LEU A CA 1
ATOM 649 C C . LEU A 1 84 ? -2.520 9.330 5.674 1.00 87.25 84 LEU A C 1
ATOM 651 O O . LEU A 1 84 ? -1.961 9.010 6.716 1.00 87.25 84 LEU A O 1
ATOM 655 N N . THR A 1 85 ? -2.791 8.475 4.691 1.00 87.81 85 THR A N 1
ATOM 656 C CA . THR A 1 85 ? -2.482 7.041 4.730 1.00 87.81 85 THR A CA 1
ATOM 657 C C . THR A 1 85 ? -0.982 6.813 4.934 1.00 87.81 85 THR A C 1
ATOM 659 O O . THR A 1 85 ? -0.590 6.082 5.839 1.00 87.81 85 THR A O 1
ATOM 662 N N . GLU A 1 86 ? -0.140 7.525 4.178 1.00 89.19 86 GLU A N 1
ATOM 663 C CA . GLU A 1 86 ? 1.321 7.496 4.342 1.00 89.19 86 GLU A CA 1
ATOM 664 C C . GLU A 1 86 ? 1.754 7.887 5.767 1.00 89.19 86 GLU A C 1
ATOM 666 O O . GLU A 1 86 ? 2.543 7.189 6.401 1.00 89.19 86 GLU A O 1
ATOM 671 N N . ASN A 1 87 ? 1.202 8.976 6.309 1.00 87.56 87 ASN A N 1
ATOM 672 C CA . ASN A 1 87 ? 1.523 9.432 7.663 1.00 87.56 87 ASN A CA 1
ATOM 673 C C . ASN A 1 87 ? 1.074 8.443 8.746 1.00 87.56 87 ASN A C 1
ATOM 675 O O . ASN A 1 87 ? 1.737 8.327 9.775 1.00 87.56 87 ASN A O 1
ATOM 679 N N . VAL A 1 88 ? -0.061 7.766 8.558 1.00 86.75 88 VAL A N 1
ATOM 680 C CA . VAL A 1 88 ? -0.541 6.761 9.516 1.00 86.75 88 VAL A CA 1
ATOM 681 C C . VAL A 1 88 ? 0.358 5.526 9.492 1.00 86.75 88 VAL A C 1
ATOM 683 O O . VAL A 1 88 ? 0.685 5.018 10.558 1.00 86.75 88 VAL A O 1
ATOM 686 N N . ILE A 1 89 ? 0.811 5.085 8.315 1.00 86.12 89 ILE A N 1
ATOM 687 C CA . ILE A 1 89 ? 1.748 3.959 8.176 1.00 86.12 89 ILE A CA 1
ATOM 688 C C . ILE A 1 89 ? 3.077 4.260 8.874 1.00 86.12 89 ILE A C 1
ATOM 690 O O . ILE A 1 89 ? 3.516 3.449 9.687 1.00 86.12 89 ILE A O 1
ATOM 694 N N . ARG A 1 90 ? 3.649 5.452 8.654 1.00 85.06 90 ARG A N 1
ATOM 695 C CA . ARG A 1 90 ? 4.885 5.888 9.328 1.00 85.06 90 ARG A CA 1
ATOM 696 C C . ARG A 1 90 ? 4.749 5.862 10.852 1.00 85.06 90 ARG A C 1
ATOM 698 O O . ARG A 1 90 ? 5.593 5.306 11.537 1.00 85.06 90 ARG A O 1
ATOM 705 N N . LYS A 1 91 ? 3.635 6.381 11.383 1.00 84.06 91 LYS A N 1
ATOM 706 C CA . LYS A 1 91 ? 3.334 6.365 12.829 1.00 84.06 91 LYS A CA 1
ATOM 707 C C . LYS A 1 91 ? 3.083 4.973 13.411 1.00 84.06 91 LYS A C 1
ATOM 709 O O . LYS A 1 91 ? 3.056 4.832 14.625 1.00 84.06 91 LYS A O 1
ATOM 714 N N . LEU A 1 92 ? 2.782 3.979 12.576 1.00 78.62 92 LEU A N 1
ATOM 715 C CA . LEU A 1 92 ? 2.646 2.583 12.999 1.00 78.62 92 LEU A CA 1
ATOM 716 C C . LEU A 1 92 ? 3.988 1.841 12.990 1.00 78.62 92 LEU A C 1
ATOM 718 O O . LEU A 1 92 ? 4.062 0.757 13.560 1.00 78.62 92 LEU A O 1
ATOM 722 N N . ALA A 1 93 ? 4.994 2.369 12.289 1.00 69.44 93 ALA A N 1
ATOM 723 C CA . ALA A 1 93 ? 6.342 1.811 12.236 1.00 69.44 93 ALA A CA 1
ATOM 724 C C . ALA A 1 93 ? 7.257 2.334 13.365 1.00 69.44 93 ALA A C 1
ATOM 726 O O . ALA A 1 93 ? 8.294 1.722 13.614 1.00 69.44 93 ALA A O 1
ATOM 727 N N . GLU A 1 94 ? 6.874 3.441 14.016 1.00 62.97 94 GLU A N 1
ATOM 728 C CA . GLU A 1 94 ? 7.456 3.974 15.265 1.00 62.97 94 GLU A CA 1
ATOM 729 C C . GLU A 1 94 ? 7.017 3.165 16.496 1.00 62.97 94 GLU A C 1
ATOM 731 O O . GLU A 1 94 ? 7.886 2.917 17.363 1.00 62.97 94 GLU A O 1
#